Protein AF-A0A9Q3K0A5-F1 (afdb_monomer)

Sequence (111 aa):
MSGTGNQNRRKLDLDFEDEEEFQVKLLIHDLKPPFLGGCLIFTKQLEPVNPINNPPSDMAIFSKKGNLLVCKQRLKKEREKAASKVAALGGTTLGNPTGVKEPKVNGNLLT

Foldseek 3Di:
DDDDDDDDDPDDDPPPPPPPPPDDDDDDPPCPDVVNVPDPPVDPDPDDDDPDPDCVDPVNVCVVVDDPVVVVVVVVVVVVVVVVVVVQLAPPPVSVVVPDHHDPPPDDDDD

Mean predicted aligned error: 20.28 Å

Radius of gyration: 52.77 Å; Cα contacts (8 Å, |Δi|>4): 21; chains: 1; bounding box: 107×37×151 Å

pLDDT: mean 72.6, std 14.91, range [40.66, 96.44]

Organism: NCBI:txid1389203

Structure (mmCIF, N/CA/C/O backbone):
data_AF-A0A9Q3K0A5-F1
#
_entry.id   AF-A0A9Q3K0A5-F1
#
loop_
_atom_site.group_PDB
_atom_site.id
_atom_site.type_symbol
_atom_site.label_atom_id
_atom_site.label_alt_id
_atom_site.label_comp_id
_atom_site.label_asym_id
_atom_site.label_entity_id
_atom_site.label_seq_id
_atom_site.pdbx_PDB_ins_code
_atom_site.Cartn_x
_atom_site.Cartn_y
_atom_site.Cartn_z
_atom_site.occupancy
_atom_site.B_iso_or_equiv
_atom_site.auth_seq_id
_atom_site.auth_comp_id
_atom_site.auth_asym_id
_atom_site.auth_atom_id
_atom_site.pdbx_PDB_model_num
ATOM 1 N N . MET A 1 1 ? 59.154 -22.850 -118.274 1.00 42.06 1 MET A N 1
ATOM 2 C CA . MET A 1 1 ? 59.674 -22.416 -116.962 1.00 42.06 1 MET A CA 1
ATOM 3 C C . MET A 1 1 ? 58.510 -22.420 -115.989 1.00 42.06 1 MET A C 1
ATOM 5 O O . MET A 1 1 ? 57.569 -21.665 -116.180 1.00 42.06 1 MET A O 1
ATOM 9 N N . SER A 1 2 ? 58.534 -23.376 -115.060 1.00 44.03 2 SER A N 1
ATOM 10 C CA . SER A 1 2 ? 57.572 -23.539 -113.966 1.00 44.03 2 SER A CA 1
ATOM 11 C C . SER A 1 2 ? 57.920 -22.566 -112.840 1.00 44.03 2 SER A C 1
ATOM 13 O O . SER A 1 2 ? 59.100 -22.312 -112.606 1.00 44.03 2 SER A O 1
ATOM 15 N N . GLY A 1 3 ? 56.913 -22.032 -112.156 1.00 40.66 3 GLY A N 1
ATOM 16 C CA . GLY A 1 3 ? 57.101 -21.097 -111.051 1.00 40.66 3 GLY A CA 1
ATOM 17 C C . GLY A 1 3 ? 55.805 -20.838 -110.296 1.00 40.66 3 GLY A C 1
ATOM 18 O O . GLY A 1 3 ? 55.289 -19.728 -110.307 1.00 40.66 3 GLY A O 1
ATOM 19 N N . THR A 1 4 ? 55.258 -21.884 -109.679 1.00 45.28 4 THR A N 1
ATOM 20 C CA . THR A 1 4 ? 54.162 -21.820 -108.706 1.00 45.28 4 THR A CA 1
ATOM 21 C C . THR A 1 4 ? 54.607 -21.040 -107.463 1.00 45.28 4 THR A C 1
ATOM 23 O O . THR A 1 4 ? 55.605 -21.401 -106.847 1.00 45.28 4 THR A O 1
ATOM 26 N N . GLY A 1 5 ? 53.853 -20.012 -107.060 1.00 45.03 5 GLY A N 1
ATOM 27 C CA . GLY A 1 5 ? 54.027 -19.297 -105.790 1.00 45.03 5 GLY A CA 1
ATOM 28 C C . GLY A 1 5 ? 52.726 -19.323 -104.990 1.00 45.03 5 GLY A C 1
ATOM 29 O O . GLY A 1 5 ? 51.724 -18.756 -105.416 1.00 45.03 5 GLY A O 1
ATOM 30 N N . ASN A 1 6 ? 52.728 -20.039 -103.868 1.00 46.97 6 ASN A N 1
ATOM 31 C CA . ASN A 1 6 ? 51.550 -20.403 -103.085 1.00 46.97 6 ASN A CA 1
ATOM 32 C C . ASN A 1 6 ? 51.417 -19.516 -101.825 1.00 46.97 6 ASN A C 1
ATOM 34 O O . ASN A 1 6 ? 52.386 -19.340 -101.099 1.00 46.97 6 ASN A O 1
ATOM 38 N N . GLN A 1 7 ? 50.177 -19.081 -101.573 1.00 51.56 7 GLN A N 1
ATOM 39 C CA . GLN A 1 7 ? 49.518 -18.696 -100.306 1.00 51.56 7 GLN A CA 1
ATOM 40 C C . GLN A 1 7 ? 49.993 -17.482 -99.494 1.00 51.56 7 GLN A C 1
ATOM 42 O O . GLN A 1 7 ? 51.120 -17.404 -99.033 1.00 51.56 7 GLN A O 1
ATOM 47 N N . ASN A 1 8 ? 49.018 -16.621 -99.170 1.00 47.56 8 ASN A N 1
ATOM 48 C CA . ASN A 1 8 ? 48.587 -16.394 -97.784 1.00 47.56 8 ASN A CA 1
ATOM 49 C C . ASN A 1 8 ? 47.162 -15.809 -97.782 1.00 47.56 8 ASN A C 1
ATOM 51 O O . ASN A 1 8 ? 46.960 -14.602 -97.914 1.00 47.56 8 ASN A O 1
ATOM 55 N N . ARG A 1 9 ? 46.150 -16.681 -97.658 1.00 57.69 9 ARG A N 1
ATOM 56 C CA . ARG A 1 9 ? 44.777 -16.256 -97.347 1.00 57.69 9 ARG A CA 1
ATOM 57 C C . ARG A 1 9 ? 44.766 -15.794 -95.893 1.00 57.69 9 ARG A C 1
ATOM 59 O O . ARG A 1 9 ? 44.957 -16.613 -94.998 1.00 57.69 9 ARG A O 1
ATOM 66 N N . ARG A 1 10 ? 44.571 -14.493 -95.676 1.00 56.41 10 ARG A N 1
ATOM 67 C CA . ARG A 1 10 ? 44.328 -13.915 -94.350 1.00 56.41 10 ARG A CA 1
ATOM 68 C C . ARG A 1 10 ? 43.078 -14.590 -93.783 1.00 56.41 10 ARG A C 1
ATOM 70 O O . ARG A 1 10 ? 41.997 -14.433 -94.344 1.00 56.41 10 ARG A O 1
ATOM 77 N N . LYS A 1 11 ? 43.252 -15.411 -92.749 1.00 55.50 11 LYS A N 1
ATOM 78 C CA . LYS A 1 11 ? 42.140 -15.916 -91.945 1.00 55.50 11 LYS A CA 1
ATOM 79 C C . LYS A 1 11 ? 41.576 -14.715 -91.188 1.00 55.50 11 LYS A C 1
ATOM 81 O O . LYS A 1 11 ? 42.343 -13.957 -90.604 1.00 55.50 11 LYS A O 1
ATOM 86 N N . LEU A 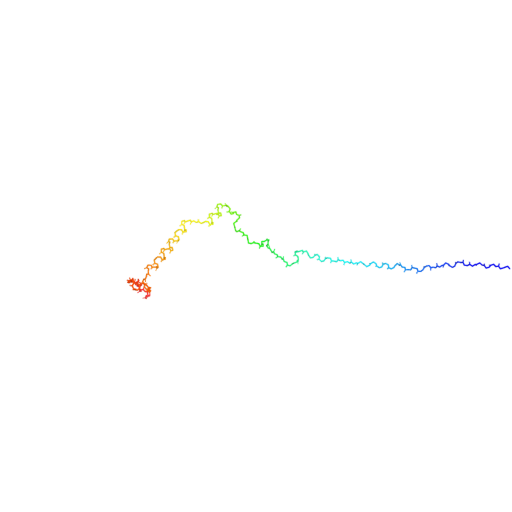1 12 ? 40.275 -14.496 -91.311 1.00 61.31 12 LEU A N 1
ATOM 87 C CA . LEU A 1 12 ? 39.538 -13.587 -90.444 1.00 61.31 12 LEU A CA 1
ATOM 88 C C . LEU A 1 12 ? 39.196 -14.405 -89.199 1.00 61.31 12 LEU A C 1
ATOM 90 O O . LEU A 1 12 ? 38.507 -15.416 -89.336 1.00 61.31 12 LEU A O 1
ATOM 94 N N . ASP A 1 13 ? 39.727 -14.016 -88.043 1.00 54.16 13 ASP A N 1
ATOM 95 C CA . ASP A 1 13 ? 39.271 -14.550 -86.759 1.00 54.16 13 ASP A CA 1
ATOM 96 C C . ASP A 1 13 ? 37.847 -14.037 -86.506 1.00 54.16 13 ASP A C 1
ATOM 98 O O . ASP A 1 13 ? 37.558 -12.853 -86.692 1.00 54.16 13 ASP A O 1
ATOM 102 N N . LEU A 1 14 ? 36.948 -14.959 -86.160 1.00 60.66 14 LEU A N 1
ATOM 103 C CA . LEU A 1 14 ? 35.534 -14.723 -85.852 1.00 60.66 14 LEU A CA 1
ATOM 104 C C . LEU A 1 14 ? 35.268 -15.097 -84.387 1.00 60.66 14 LEU A C 1
ATOM 106 O O . LEU A 1 14 ? 34.284 -15.769 -84.082 1.00 60.66 14 LEU A O 1
ATOM 110 N N . ASP A 1 15 ? 36.161 -14.687 -83.493 1.00 56.75 15 ASP A N 1
ATOM 111 C CA . ASP A 1 15 ? 36.015 -14.926 -82.061 1.00 56.75 15 ASP A CA 1
ATOM 112 C C . ASP A 1 15 ? 35.192 -13.775 -81.469 1.00 56.75 15 ASP A C 1
ATOM 114 O O . ASP A 1 15 ? 35.721 -12.746 -81.054 1.00 56.75 15 ASP A O 1
ATOM 118 N N . PHE A 1 16 ? 33.867 -13.922 -81.503 1.00 62.72 16 PHE A N 1
ATOM 119 C CA . PHE A 1 16 ? 32.940 -13.067 -80.761 1.00 62.72 16 PHE A CA 1
ATOM 120 C C . PHE A 1 16 ? 32.693 -13.692 -79.385 1.00 62.72 16 PHE A C 1
ATOM 122 O O . PHE A 1 16 ? 31.652 -14.301 -79.155 1.00 62.72 16 PHE A O 1
ATOM 129 N N . GLU A 1 17 ? 33.657 -13.568 -78.479 1.00 60.44 17 GLU A N 1
ATOM 130 C CA . GLU A 1 17 ? 33.443 -13.830 -77.051 1.00 60.44 17 GLU A CA 1
ATOM 131 C C . GLU A 1 17 ? 33.510 -12.511 -76.278 1.00 60.44 17 GLU A C 1
ATOM 133 O O . GLU A 1 17 ? 34.391 -12.307 -75.460 1.00 60.44 17 GLU A O 1
ATOM 138 N N . ASP A 1 18 ? 32.570 -11.606 -76.552 1.00 59.25 18 ASP A N 1
ATOM 139 C CA . ASP A 1 18 ? 32.329 -10.420 -75.720 1.00 59.25 18 ASP A CA 1
ATOM 140 C C . ASP A 1 18 ? 30.816 -10.276 -75.472 1.00 59.25 18 ASP A C 1
ATOM 142 O O . ASP A 1 18 ? 30.195 -9.252 -75.752 1.00 59.25 18 ASP A O 1
ATOM 146 N N . GLU A 1 19 ? 30.193 -11.336 -74.955 1.00 61.28 19 GLU A N 1
ATOM 147 C CA . GLU A 1 19 ? 28.896 -11.253 -74.271 1.00 61.28 19 GLU A CA 1
ATOM 148 C C . GLU A 1 19 ? 29.126 -11.370 -72.756 1.00 61.28 19 GLU A C 1
ATOM 150 O O . GLU A 1 19 ? 28.633 -12.276 -72.087 1.00 61.28 19 GLU A O 1
ATOM 155 N N . GLU A 1 20 ? 29.908 -10.450 -72.182 1.00 63.41 20 GLU A N 1
ATOM 156 C CA . GLU A 1 20 ? 29.911 -10.257 -70.727 1.00 63.41 20 GLU A CA 1
ATOM 157 C C . GLU A 1 20 ? 28.619 -9.534 -70.309 1.00 63.41 20 GLU A C 1
ATOM 159 O O . GLU A 1 20 ? 28.550 -8.313 -70.147 1.00 63.41 20 GLU A O 1
ATOM 164 N N . GLU A 1 21 ? 27.548 -10.309 -70.146 1.00 64.00 21 GLU A N 1
ATOM 165 C CA . GLU A 1 21 ? 26.298 -9.866 -69.535 1.00 64.00 21 GLU A CA 1
ATOM 166 C C . GLU A 1 21 ? 26.519 -9.585 -68.034 1.00 64.00 21 GLU A C 1
ATOM 168 O O . GLU A 1 21 ? 26.451 -10.466 -67.173 1.00 64.00 21 GLU A O 1
ATOM 173 N N . PHE A 1 22 ? 26.787 -8.325 -67.685 1.00 65.62 22 PHE A N 1
ATOM 174 C CA . PHE A 1 22 ? 26.877 -7.885 -66.290 1.00 65.62 22 PHE A CA 1
ATOM 175 C C . PHE A 1 22 ? 25.492 -7.886 -65.621 1.00 65.62 22 PHE A C 1
ATOM 177 O O . PHE A 1 22 ? 24.789 -6.873 -65.584 1.00 65.62 22 PHE A O 1
ATOM 184 N N . GLN A 1 23 ? 25.088 -9.017 -65.039 1.00 70.62 23 GLN A N 1
ATOM 185 C CA . GLN A 1 23 ? 23.860 -9.090 -64.247 1.00 70.62 23 GLN A CA 1
ATOM 186 C C . GLN A 1 23 ? 24.054 -8.438 -62.864 1.00 70.62 23 GLN A C 1
ATOM 188 O O . GLN A 1 23 ? 24.578 -9.042 -61.924 1.00 70.62 23 GLN A O 1
ATOM 193 N N . VAL A 1 24 ? 23.586 -7.196 -62.714 1.00 76.12 24 VAL A N 1
ATOM 194 C CA . VAL A 1 24 ? 23.618 -6.454 -61.443 1.00 76.12 24 VAL A CA 1
ATOM 195 C C . VAL A 1 24 ? 22.510 -6.955 -60.508 1.00 76.12 24 VAL A C 1
ATOM 197 O O . VAL A 1 24 ? 21.325 -6.722 -60.744 1.00 76.12 24 VAL A O 1
ATOM 200 N N . LYS A 1 25 ? 22.879 -7.630 -59.411 1.00 75.62 25 LYS A N 1
ATOM 201 C CA . LYS A 1 25 ? 21.933 -8.027 -58.351 1.00 75.62 25 LYS A CA 1
ATOM 202 C C . LYS A 1 25 ? 21.775 -6.888 -57.342 1.00 75.62 25 LYS A C 1
ATOM 204 O O . LYS A 1 25 ? 22.700 -6.590 -56.592 1.00 75.62 25 LYS A O 1
ATOM 209 N N . LEU A 1 26 ? 20.599 -6.265 -57.309 1.00 78.94 26 LEU A N 1
ATOM 210 C CA . LEU A 1 26 ? 20.252 -5.235 -56.327 1.00 78.94 26 LEU A CA 1
ATOM 211 C C . LEU A 1 26 ? 19.673 -5.891 -55.066 1.00 78.94 26 LEU A C 1
ATOM 213 O O . LEU A 1 26 ? 18.669 -6.598 -55.134 1.00 78.94 26 LEU A O 1
ATOM 217 N N . LEU A 1 27 ? 20.286 -5.637 -53.910 1.00 78.12 27 LEU A N 1
ATOM 218 C CA . LEU A 1 27 ? 19.728 -5.988 -52.603 1.00 78.12 27 LEU A CA 1
ATOM 219 C C . LEU A 1 27 ? 19.061 -4.741 -52.017 1.00 78.12 27 LEU A C 1
ATOM 221 O O . LEU A 1 27 ? 19.738 -3.797 -51.616 1.00 78.12 27 LEU A O 1
ATOM 225 N N . ILE A 1 28 ? 17.728 -4.728 -51.992 1.00 81.75 28 ILE A N 1
ATOM 226 C CA . ILE A 1 28 ? 16.951 -3.662 -51.353 1.00 81.75 28 ILE A CA 1
ATOM 227 C C . ILE A 1 28 ? 16.779 -4.041 -49.887 1.00 81.75 28 ILE A C 1
ATOM 229 O O . ILE A 1 28 ? 16.107 -5.019 -49.558 1.00 81.75 28 ILE A O 1
ATOM 233 N N . HIS A 1 29 ? 17.393 -3.273 -48.993 1.00 77.44 29 HIS A N 1
ATOM 234 C CA . HIS A 1 29 ? 17.056 -3.353 -47.582 1.00 77.44 29 HIS A CA 1
ATOM 235 C C . HIS A 1 29 ? 15.796 -2.528 -47.340 1.00 77.44 29 HIS A C 1
ATOM 237 O O . HIS A 1 29 ? 15.830 -1.299 -47.421 1.00 77.44 29 HIS A O 1
ATOM 243 N N . ASP A 1 30 ? 14.700 -3.200 -46.991 1.00 72.25 30 ASP A N 1
ATOM 244 C CA . ASP A 1 30 ? 13.532 -2.562 -46.389 1.00 72.25 30 ASP A CA 1
ATOM 245 C C . ASP A 1 30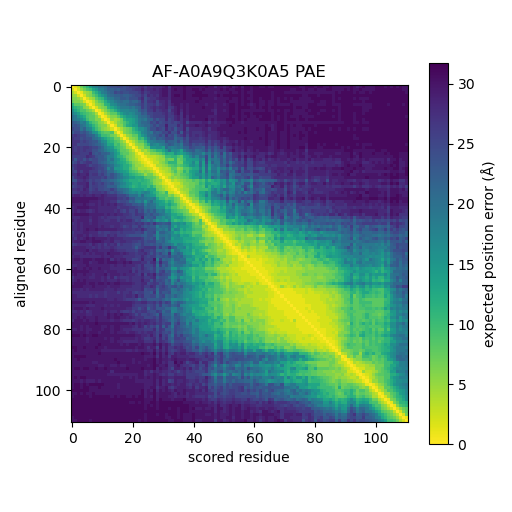 ? 13.920 -2.043 -44.996 1.00 72.25 30 ASP A C 1
ATOM 247 O O . ASP A 1 30 ? 13.643 -2.660 -43.964 1.00 72.25 30 ASP A O 1
ATOM 251 N N . LEU A 1 31 ? 14.594 -0.893 -44.957 1.00 72.00 31 LEU A N 1
ATOM 252 C CA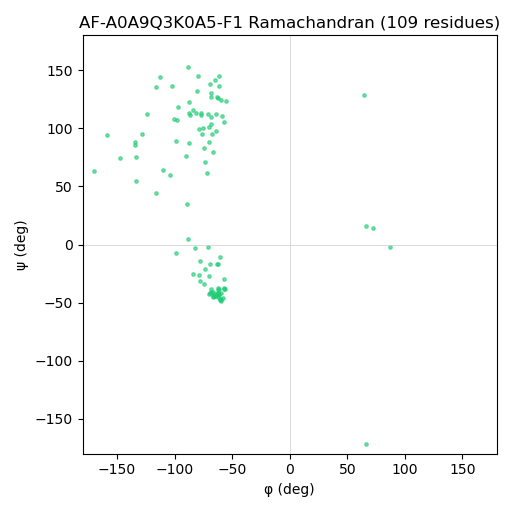 . LEU A 1 31 ? 14.883 -0.148 -43.736 1.00 72.00 31 LEU A CA 1
ATOM 253 C C . LEU A 1 31 ? 13.593 0.520 -43.265 1.00 72.00 31 LEU A C 1
ATOM 255 O O . LEU A 1 31 ? 13.429 1.735 -43.357 1.00 72.00 31 LEU A O 1
ATOM 259 N N . LYS A 1 32 ? 12.651 -0.280 -42.761 1.00 76.31 32 LYS A N 1
ATOM 260 C CA . LYS A 1 32 ? 11.541 0.252 -41.973 1.00 76.31 32 LYS A CA 1
ATOM 261 C C . LYS A 1 32 ? 12.157 0.757 -40.679 1.00 76.31 32 LYS A C 1
ATOM 263 O O . LYS A 1 32 ? 12.646 -0.055 -39.889 1.00 76.31 32 LYS A O 1
ATOM 268 N N . PRO A 1 33 ? 12.203 2.080 -40.471 1.00 75.12 33 PRO A N 1
ATOM 269 C CA . PRO A 1 33 ? 12.824 2.603 -39.279 1.00 75.12 33 PRO A CA 1
ATOM 270 C C . PRO A 1 33 ? 12.055 2.062 -38.068 1.00 75.12 33 PRO A C 1
ATOM 272 O O . PRO A 1 33 ? 10.837 1.881 -38.148 1.00 75.12 33 PRO A O 1
ATOM 275 N N . PRO A 1 34 ? 12.735 1.784 -36.948 1.00 73.12 34 PRO A N 1
ATOM 276 C CA . PRO A 1 34 ? 12.157 1.067 -35.810 1.00 73.12 34 PRO A CA 1
ATOM 277 C C . PRO A 1 34 ? 10.945 1.776 -35.175 1.00 73.12 34 PRO A C 1
ATOM 279 O O . PRO A 1 34 ? 10.227 1.163 -34.394 1.00 73.12 34 PRO A O 1
ATOM 282 N N . PHE A 1 35 ? 10.660 3.032 -35.549 1.00 63.59 35 PHE A N 1
ATOM 283 C CA . PHE A 1 35 ? 9.429 3.745 -35.187 1.00 63.59 35 PHE A CA 1
ATOM 284 C C . PHE A 1 35 ? 8.189 3.347 -36.016 1.00 63.59 35 PHE A C 1
ATOM 286 O O . PHE A 1 35 ? 7.072 3.674 -35.628 1.00 63.59 35 PHE A O 1
ATOM 293 N N . LEU A 1 36 ? 8.363 2.648 -37.142 1.00 71.00 36 LEU A N 1
ATOM 294 C CA . LEU A 1 36 ? 7.301 2.161 -38.034 1.00 71.00 36 LEU A CA 1
ATOM 295 C C . LEU A 1 36 ? 6.970 0.671 -37.785 1.00 71.00 36 LEU A C 1
ATOM 297 O O . LEU A 1 36 ? 6.009 0.141 -38.335 1.00 71.00 36 LEU A O 1
ATOM 301 N N . GLY A 1 37 ? 7.760 -0.003 -36.938 1.00 66.75 37 GLY A N 1
ATOM 302 C CA . GLY A 1 37 ? 7.693 -1.435 -36.618 1.00 66.75 37 GLY A CA 1
ATOM 303 C C . GLY A 1 37 ? 6.770 -1.816 -35.455 1.00 66.75 37 GLY A C 1
ATOM 304 O O . GLY A 1 37 ? 7.091 -2.728 -34.702 1.00 66.75 37 GLY A O 1
ATOM 305 N N . GLY A 1 38 ? 5.641 -1.125 -35.283 1.00 69.62 38 GLY A N 1
ATOM 306 C CA . GLY A 1 38 ? 4.460 -1.700 -34.620 1.00 69.62 38 GLY A CA 1
ATOM 307 C C . GLY A 1 38 ? 4.521 -2.054 -33.126 1.00 69.62 38 GLY A C 1
ATOM 308 O O . GLY A 1 38 ? 3.618 -2.739 -32.660 1.00 69.62 38 GLY A O 1
ATOM 309 N N . CYS A 1 39 ? 5.488 -1.574 -32.343 1.00 67.31 39 CYS A N 1
ATOM 310 C CA . CYS A 1 39 ? 5.400 -1.636 -30.878 1.00 67.31 39 CYS A CA 1
ATOM 311 C C . CYS A 1 39 ? 5.778 -0.283 -30.266 1.00 67.31 39 CYS A C 1
ATOM 313 O O . CYS A 1 39 ? 6.880 -0.080 -29.758 1.00 67.31 39 CYS A O 1
ATOM 315 N N . LEU A 1 40 ? 4.854 0.679 -30.364 1.00 64.50 40 LEU A N 1
ATOM 316 C CA . LEU A 1 40 ? 4.963 1.943 -29.641 1.00 64.50 40 LEU A CA 1
ATOM 317 C C . LEU A 1 40 ? 4.601 1.700 -28.172 1.00 64.50 40 LEU A C 1
ATOM 319 O O . LEU A 1 40 ? 3.435 1.733 -27.781 1.00 64.50 40 LEU A O 1
ATOM 323 N N . ILE A 1 41 ? 5.614 1.476 -27.341 1.00 63.94 41 ILE A N 1
ATOM 324 C CA . ILE A 1 41 ? 5.464 1.614 -25.895 1.00 63.94 41 ILE A CA 1
ATOM 325 C C . ILE A 1 41 ? 5.538 3.120 -25.615 1.00 63.94 41 ILE A C 1
ATOM 327 O O . ILE A 1 41 ? 6.614 3.716 -25.612 1.00 63.94 41 ILE A O 1
ATOM 331 N N . PHE A 1 42 ? 4.376 3.759 -25.450 1.00 67.69 42 PHE A N 1
ATOM 332 C CA . PHE A 1 42 ? 4.262 5.212 -25.239 1.00 67.69 42 PHE A CA 1
ATOM 333 C C . PHE A 1 42 ? 4.951 5.700 -23.955 1.00 67.69 42 PHE A C 1
ATOM 335 O O . PHE A 1 4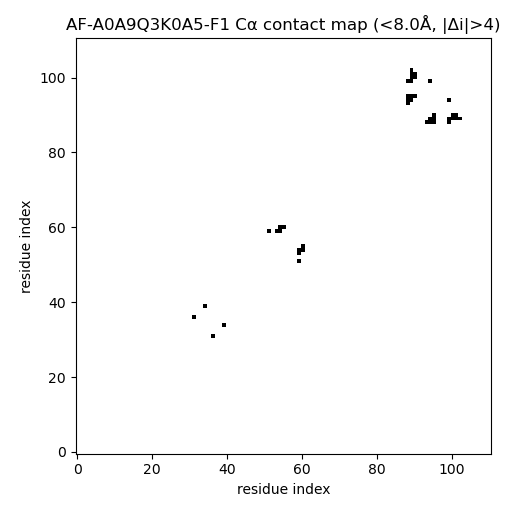2 ? 5.212 6.893 -23.804 1.00 67.69 42 PHE A O 1
ATOM 342 N N . THR A 1 43 ? 5.260 4.791 -23.030 1.00 77.12 43 THR A N 1
ATOM 343 C CA . THR A 1 43 ? 5.913 5.097 -21.761 1.00 77.12 43 THR A CA 1
ATOM 344 C C . THR A 1 43 ? 7.286 4.434 -21.697 1.00 77.12 43 THR A C 1
ATOM 346 O O . THR A 1 43 ? 7.462 3.257 -21.979 1.00 77.12 43 THR A O 1
ATOM 349 N N . LYS A 1 44 ? 8.297 5.173 -21.237 1.00 72.75 44 LYS A N 1
ATOM 350 C CA . LYS A 1 44 ? 9.606 4.589 -20.881 1.00 72.75 44 LYS A CA 1
ATOM 351 C C . LYS A 1 44 ? 9.544 3.739 -19.599 1.00 72.75 44 LYS A C 1
ATOM 353 O O . LYS A 1 44 ? 10.557 3.209 -19.158 1.00 72.75 44 LYS A O 1
ATOM 358 N N . GLN A 1 45 ? 8.378 3.675 -18.958 1.00 70.50 45 GLN A N 1
ATOM 359 C CA . GLN A 1 45 ? 8.161 3.070 -17.649 1.00 70.50 45 GLN A CA 1
ATOM 360 C C . GLN A 1 45 ? 7.608 1.659 -17.826 1.00 70.50 45 GLN A C 1
ATOM 362 O O . GLN A 1 45 ? 6.398 1.461 -17.901 1.00 70.50 45 GLN A O 1
ATOM 367 N N . LEU A 1 46 ? 8.526 0.697 -17.920 1.00 68.44 46 LEU A N 1
ATOM 368 C CA . LEU A 1 46 ? 8.232 -0.740 -17.893 1.00 68.44 46 LEU A CA 1
ATOM 369 C C . LEU A 1 46 ? 7.993 -1.248 -16.463 1.00 68.44 46 LEU A C 1
ATOM 371 O O . LEU A 1 46 ? 7.281 -2.226 -16.265 1.00 68.44 46 LEU A O 1
ATOM 375 N N . GLU A 1 47 ? 8.567 -0.566 -15.470 1.00 72.06 47 GLU A N 1
ATOM 376 C CA . GLU A 1 47 ? 8.470 -0.925 -14.057 1.00 72.06 47 GLU A CA 1
ATOM 377 C C . GLU A 1 47 ? 7.664 0.120 -13.270 1.00 72.06 47 GLU A C 1
ATOM 379 O O . GLU A 1 47 ? 7.749 1.322 -13.559 1.00 72.06 47 GLU A O 1
ATOM 384 N N . PRO A 1 48 ? 6.881 -0.310 -12.263 1.00 79.31 48 PRO A N 1
ATOM 385 C CA . PRO A 1 48 ? 6.156 0.604 -11.393 1.00 79.31 48 PRO A CA 1
ATOM 386 C C . PRO A 1 48 ? 7.137 1.497 -10.625 1.00 79.31 48 PRO A C 1
ATOM 388 O O . PRO A 1 48 ? 8.038 1.021 -9.937 1.00 79.31 48 PRO A O 1
ATOM 391 N N . VAL A 1 49 ? 6.950 2.813 -10.723 1.00 79.25 49 VAL A N 1
ATOM 392 C CA . VAL A 1 49 ? 7.810 3.788 -10.045 1.00 79.25 49 VAL A CA 1
ATOM 393 C C . VAL A 1 49 ? 7.386 3.926 -8.590 1.00 79.25 49 VAL A C 1
ATOM 395 O O . VAL A 1 49 ? 6.211 4.130 -8.280 1.00 79.25 49 VAL A O 1
ATOM 398 N N . ASN A 1 50 ? 8.366 3.873 -7.692 1.00 81.00 50 ASN A N 1
ATOM 399 C CA . ASN A 1 50 ? 8.147 4.168 -6.285 1.00 81.00 50 ASN A CA 1
ATOM 400 C C . ASN A 1 50 ? 7.625 5.608 -6.125 1.00 81.00 50 ASN A C 1
ATOM 402 O O . ASN A 1 50 ? 8.320 6.546 -6.517 1.00 81.00 50 ASN A O 1
ATOM 406 N N . PRO A 1 51 ? 6.462 5.824 -5.480 1.00 80.88 51 PRO A N 1
ATOM 407 C CA . PRO A 1 51 ? 5.901 7.167 -5.298 1.00 80.88 51 PRO A CA 1
ATOM 408 C C . PRO A 1 51 ? 6.774 8.101 -4.446 1.00 80.88 51 PRO A C 1
ATOM 410 O O . PRO A 1 51 ? 6.566 9.311 -4.422 1.00 80.88 51 PRO A O 1
ATOM 413 N N . ILE A 1 52 ? 7.732 7.541 -3.700 1.00 80.75 52 ILE A N 1
ATOM 414 C CA . ILE A 1 52 ? 8.617 8.280 -2.804 1.00 80.75 52 ILE A CA 1
ATOM 415 C C . ILE A 1 52 ? 9.957 8.485 -3.501 1.00 80.75 52 ILE A C 1
ATOM 417 O O . ILE A 1 52 ? 10.753 7.555 -3.600 1.00 80.75 52 ILE A O 1
ATOM 421 N N . ASN A 1 53 ? 10.210 9.728 -3.907 1.00 80.56 53 ASN A N 1
ATOM 422 C CA . ASN A 1 53 ? 11.452 10.131 -4.564 1.00 80.56 53 ASN A CA 1
ATOM 423 C C . ASN A 1 53 ? 12.683 9.939 -3.653 1.00 80.56 53 ASN A C 1
ATOM 425 O O . ASN A 1 53 ? 13.706 9.428 -4.084 1.00 80.56 53 ASN A O 1
ATOM 429 N N . ASN A 1 54 ? 12.563 10.280 -2.362 1.00 84.56 54 ASN A N 1
ATOM 430 C CA . ASN A 1 54 ? 13.664 10.204 -1.396 1.00 84.56 54 ASN A CA 1
ATOM 431 C C . ASN A 1 54 ? 13.257 9.423 -0.135 1.00 84.56 54 ASN A C 1
ATOM 433 O O . ASN A 1 54 ? 12.695 10.011 0.797 1.00 84.56 54 ASN A O 1
ATOM 437 N N . PRO A 1 55 ? 13.554 8.113 -0.061 1.00 84.06 55 PRO A N 1
ATOM 438 C CA . PRO A 1 55 ? 13.229 7.281 1.095 1.00 84.06 55 PRO A CA 1
ATOM 439 C C . PRO A 1 55 ? 13.797 7.733 2.454 1.00 84.06 55 PRO A C 1
ATOM 441 O O . PRO A 1 55 ? 13.063 7.580 3.432 1.00 84.06 55 PRO A O 1
ATOM 444 N N . PRO A 1 56 ? 15.033 8.275 2.568 1.00 87.94 56 PRO A N 1
ATOM 445 C CA . PRO A 1 56 ? 15.584 8.686 3.862 1.00 87.94 56 PRO A CA 1
ATOM 446 C C . PRO A 1 56 ? 15.111 10.073 4.314 1.00 87.94 56 PRO A C 1
ATOM 448 O O . PRO A 1 56 ? 15.489 10.513 5.392 1.00 87.94 56 PRO A O 1
ATOM 451 N N . SER A 1 57 ? 14.318 10.784 3.505 1.00 91.38 57 SER A N 1
ATOM 452 C CA . SER A 1 57 ? 13.818 12.102 3.897 1.00 91.38 57 SER A CA 1
ATOM 453 C C . SER A 1 57 ? 12.879 12.007 5.104 1.00 91.38 57 SER A C 1
ATOM 455 O O . SER A 1 57 ? 12.041 11.103 5.183 1.00 91.38 57 SER A O 1
ATOM 457 N N . ASP A 1 58 ? 12.966 12.980 6.013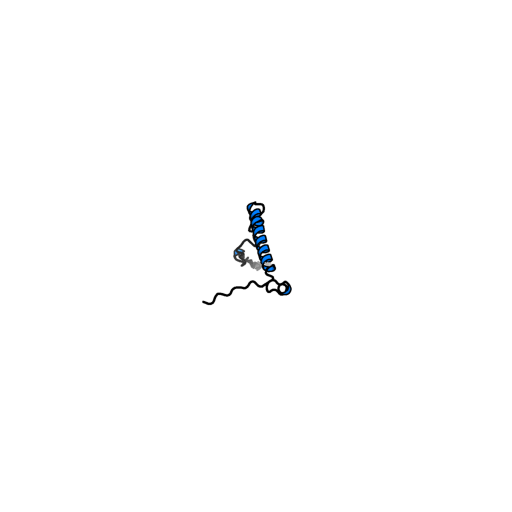 1.00 90.31 58 ASP A N 1
ATOM 458 C CA . ASP A 1 58 ? 12.118 13.036 7.212 1.00 90.31 58 ASP A CA 1
ATOM 459 C C . ASP A 1 58 ? 10.628 13.020 6.861 1.00 90.31 58 ASP A C 1
ATOM 461 O O . ASP A 1 58 ? 9.834 12.332 7.503 1.00 90.31 58 ASP A O 1
ATOM 465 N N . MET A 1 59 ? 10.256 13.705 5.775 1.00 88.75 59 MET A N 1
ATOM 466 C CA . MET A 1 59 ? 8.885 13.726 5.270 1.00 88.75 59 MET A CA 1
ATOM 467 C C . MET A 1 59 ? 8.399 12.326 4.860 1.00 88.75 59 MET A C 1
ATOM 469 O O . MET A 1 59 ? 7.276 11.933 5.193 1.00 88.75 59 MET A O 1
ATOM 473 N N . ALA A 1 60 ? 9.240 11.539 4.178 1.00 89.06 60 ALA A N 1
ATOM 474 C CA . ALA A 1 60 ? 8.904 10.172 3.788 1.00 89.06 60 ALA A CA 1
ATOM 475 C C . ALA A 1 60 ? 8.801 9.238 5.002 1.00 89.06 60 ALA A C 1
ATOM 477 O O . ALA A 1 60 ? 7.884 8.416 5.083 1.00 89.06 60 ALA A O 1
ATOM 478 N N . ILE A 1 61 ? 9.713 9.375 5.966 1.00 90.25 61 ILE A N 1
ATOM 479 C CA . ILE A 1 61 ? 9.728 8.560 7.184 1.00 90.25 61 ILE A CA 1
ATOM 480 C C . ILE A 1 61 ? 8.502 8.864 8.053 1.00 90.25 61 ILE A C 1
ATOM 482 O O . ILE A 1 61 ? 7.841 7.937 8.530 1.00 90.25 61 ILE A O 1
ATOM 486 N N . PHE A 1 62 ? 8.167 10.142 8.237 1.00 88.75 62 PHE A N 1
ATOM 487 C CA . PHE A 1 62 ? 7.017 10.565 9.032 1.00 88.75 62 PHE A CA 1
ATOM 488 C C . PHE A 1 62 ? 5.695 10.101 8.413 1.00 88.75 62 PHE A C 1
ATOM 490 O O . PHE A 1 62 ? 4.855 9.533 9.110 1.00 88.75 62 PHE A O 1
ATOM 497 N N . SER A 1 63 ? 5.549 10.242 7.093 1.00 87.69 63 SER A N 1
ATOM 498 C CA . SER A 1 63 ? 4.351 9.795 6.371 1.00 87.69 63 SER A CA 1
ATOM 499 C C . SER A 1 63 ? 4.137 8.280 6.476 1.00 87.69 63 SER A C 1
ATOM 501 O O . SER A 1 63 ? 3.004 7.833 6.637 1.00 87.69 63 SER A O 1
ATOM 503 N N . LYS A 1 64 ? 5.217 7.483 6.449 1.00 87.12 64 LYS A N 1
ATOM 504 C CA . LYS A 1 64 ? 5.149 6.021 6.636 1.00 87.12 64 LYS A CA 1
ATOM 505 C C . LYS A 1 64 ? 4.803 5.614 8.069 1.00 87.12 64 LYS A C 1
ATOM 507 O O . LYS A 1 64 ? 4.039 4.675 8.264 1.00 87.12 64 LYS A O 1
ATOM 512 N N . LYS A 1 65 ? 5.393 6.276 9.070 1.00 90.69 65 LYS 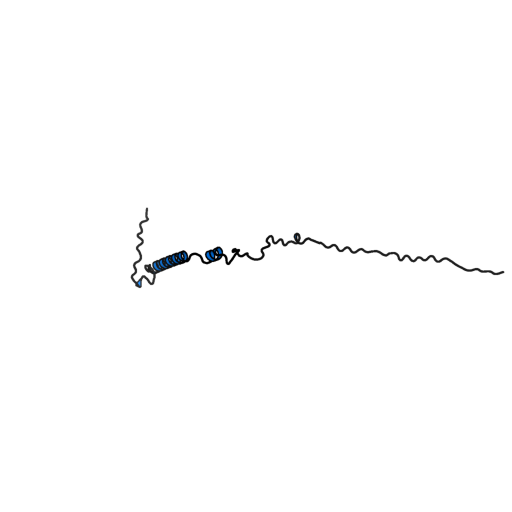A N 1
ATOM 513 C CA . LYS A 1 65 ? 5.181 5.948 10.493 1.00 90.69 65 LYS A CA 1
ATOM 514 C C . LYS A 1 65 ? 3.806 6.400 10.999 1.00 90.69 65 LYS A C 1
ATOM 516 O O . LYS A 1 65 ? 3.224 5.729 11.850 1.00 90.69 65 LYS A O 1
ATOM 521 N N . GLY A 1 66 ? 3.294 7.520 10.488 1.00 90.94 66 GLY A N 1
ATOM 522 C CA . GLY A 1 66 ? 2.056 8.137 10.959 1.00 90.94 66 GLY A CA 1
ATOM 523 C C . GLY A 1 66 ? 2.153 8.678 12.394 1.00 90.94 66 GLY A C 1
ATOM 524 O O . GLY A 1 66 ? 3.222 8.729 13.002 1.00 90.94 66 G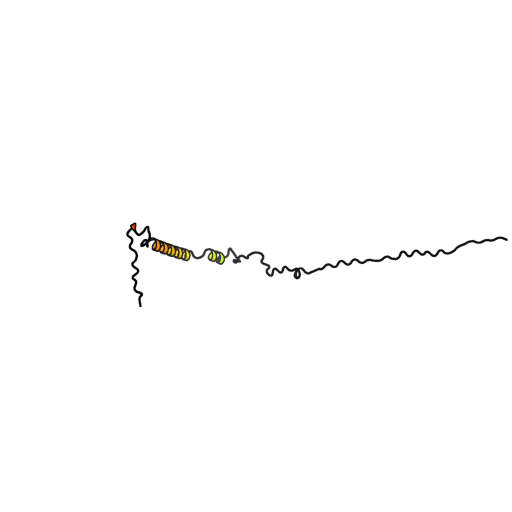LY A O 1
ATOM 525 N N . ASN A 1 67 ? 1.014 9.097 12.956 1.00 93.50 67 ASN A N 1
ATOM 526 C CA . ASN A 1 67 ? 0.945 9.649 14.312 1.00 93.50 67 ASN A CA 1
ATOM 527 C C . ASN A 1 67 ? 0.524 8.584 15.343 1.00 93.50 67 ASN A C 1
ATOM 529 O O . ASN A 1 67 ? -0.605 8.085 15.322 1.00 93.50 67 ASN A O 1
ATOM 533 N N . LEU A 1 68 ? 1.406 8.306 16.310 1.00 92.81 68 LEU A N 1
ATOM 534 C CA . LEU A 1 68 ? 1.179 7.342 17.393 1.00 92.81 68 LEU A CA 1
ATOM 535 C C . LEU A 1 68 ? -0.069 7.644 18.233 1.00 92.81 68 LEU A C 1
ATOM 537 O O . LEU A 1 68 ? -0.764 6.714 18.646 1.00 92.81 68 LEU A O 1
ATOM 541 N N . LEU A 1 69 ? -0.366 8.918 18.503 1.00 94.81 69 LEU A N 1
ATOM 542 C CA . LEU A 1 69 ? -1.525 9.298 19.317 1.00 94.81 69 LEU A CA 1
ATOM 543 C C . LEU A 1 69 ? -2.836 8.929 18.621 1.00 94.81 69 LEU A C 1
ATOM 545 O O . LEU A 1 69 ? -3.731 8.370 19.253 1.00 94.81 69 LEU A O 1
ATOM 549 N N . VAL A 1 70 ? -2.918 9.173 17.313 1.00 93.69 70 VAL A N 1
ATOM 550 C CA . VAL A 1 70 ? -4.106 8.863 16.506 1.00 93.69 70 VAL A CA 1
ATOM 551 C C . VAL A 1 70 ? -4.341 7.353 16.455 1.00 93.69 70 VAL A C 1
ATOM 553 O O . VAL A 1 70 ? -5.467 6.899 16.668 1.00 93.69 70 VAL A O 1
ATOM 556 N N . CYS A 1 71 ? -3.284 6.559 16.252 1.00 92.12 71 CYS A N 1
ATOM 557 C CA . CYS A 1 71 ? -3.378 5.098 16.286 1.00 92.12 71 CYS A CA 1
ATOM 558 C C . CYS A 1 71 ? -3.869 4.590 17.652 1.00 92.12 71 CYS A C 1
ATOM 560 O O . CYS A 1 71 ? -4.801 3.787 17.711 1.00 92.12 71 CYS A O 1
ATOM 562 N N . LYS A 1 72 ? -3.305 5.103 18.756 1.00 95.75 72 LYS A N 1
ATOM 563 C CA . LYS A 1 72 ? -3.716 4.730 20.122 1.00 95.75 72 LYS A CA 1
ATOM 564 C C . LYS A 1 72 ? -5.180 5.074 20.400 1.00 95.75 72 LYS A C 1
ATOM 566 O O . LYS A 1 72 ? -5.899 4.257 20.971 1.00 95.75 72 LYS A O 1
ATOM 571 N N . GLN A 1 73 ? -5.631 6.256 19.986 1.00 96.44 73 GLN A N 1
ATOM 572 C CA . GLN A 1 73 ? -7.016 6.690 20.178 1.00 96.44 73 GLN A CA 1
ATOM 573 C C . GLN A 1 73 ? -8.007 5.840 19.377 1.00 96.44 73 GLN A C 1
ATOM 575 O O . GLN A 1 73 ? -9.027 5.425 19.928 1.00 96.44 73 GLN A O 1
ATOM 580 N N . ARG A 1 74 ? -7.707 5.530 18.107 1.00 96.38 74 ARG A N 1
ATOM 581 C CA . ARG A 1 74 ? -8.539 4.630 17.286 1.00 96.38 74 ARG A CA 1
ATOM 582 C C . ARG A 1 74 ? -8.655 3.246 17.912 1.00 96.38 74 ARG A C 1
ATOM 584 O O . ARG A 1 74 ? -9.766 2.766 18.103 1.00 96.38 74 ARG A O 1
ATOM 591 N N . LEU A 1 75 ? -7.527 2.666 18.312 1.00 95.06 75 LEU A N 1
ATOM 592 C CA . LEU A 1 75 ? -7.486 1.350 18.939 1.00 95.06 75 LEU A CA 1
ATOM 593 C C . LEU A 1 75 ? -8.252 1.325 20.268 1.00 95.06 75 LEU A C 1
ATOM 595 O O . LEU A 1 75 ? -9.004 0.387 20.523 1.00 95.06 75 LEU A O 1
ATOM 599 N N . LYS A 1 76 ? -8.120 2.365 21.101 1.00 95.75 76 LYS A N 1
ATOM 600 C CA . LYS A 1 76 ? -8.907 2.498 22.336 1.00 95.75 76 LYS A CA 1
ATOM 601 C C . LYS A 1 76 ? -10.406 2.554 22.032 1.00 95.75 76 LYS A C 1
ATOM 603 O O . LYS A 1 76 ? -11.161 1.784 22.614 1.00 95.75 76 LYS A O 1
ATOM 608 N N . LYS A 1 77 ? -10.821 3.379 21.067 1.00 95.12 77 LYS A N 1
ATOM 609 C CA . LYS A 1 77 ? -12.225 3.498 20.644 1.00 95.12 77 LYS A CA 1
ATOM 610 C C . LYS A 1 77 ? -12.781 2.184 20.086 1.00 95.12 77 LYS A C 1
ATOM 612 O O . LYS A 1 77 ? -13.940 1.859 20.324 1.00 95.12 77 LYS A O 1
ATOM 617 N N . GLU A 1 78 ? -11.987 1.427 19.335 1.00 92.81 78 GLU A N 1
ATOM 618 C CA . GLU A 1 78 ? -12.385 0.111 18.819 1.00 92.81 78 GLU A CA 1
ATOM 619 C C . GLU A 1 78 ? -12.501 -0.932 19.929 1.00 92.81 78 GLU A C 1
ATOM 621 O O . GLU A 1 78 ? -13.487 -1.670 19.964 1.00 92.81 78 GLU A O 1
ATOM 626 N N . ARG A 1 79 ? -11.559 -0.943 20.879 1.00 92.38 79 ARG A N 1
ATOM 627 C CA . ARG A 1 79 ? -11.626 -1.808 22.063 1.00 92.38 79 ARG A CA 1
ATOM 628 C C . ARG A 1 79 ? -12.828 -1.490 22.938 1.00 92.38 79 ARG A C 1
ATOM 630 O O . ARG A 1 79 ? -13.521 -2.414 23.340 1.00 92.38 79 ARG A O 1
ATOM 637 N N . GLU A 1 80 ? -13.102 -0.215 23.196 1.00 92.31 80 GLU A N 1
ATOM 638 C CA . GLU A 1 80 ? -14.281 0.214 23.952 1.00 92.31 80 GLU A CA 1
ATOM 639 C C . GLU A 1 80 ? -15.565 -0.220 23.245 1.00 92.31 80 GLU A C 1
ATOM 641 O O . GLU A 1 80 ? -16.411 -0.849 23.867 1.00 92.31 80 GLU A O 1
ATOM 646 N N . LYS A 1 81 ? -15.681 -0.005 21.927 1.00 88.56 81 LYS A N 1
ATOM 647 C CA . LYS A 1 81 ? -16.835 -0.484 21.146 1.00 88.56 81 LYS A CA 1
ATOM 648 C C . LYS A 1 81 ? -16.996 -2.004 21.202 1.00 88.56 81 LYS A C 1
ATOM 650 O O . LYS A 1 81 ? -18.123 -2.483 21.290 1.00 88.56 81 LYS A O 1
ATOM 655 N N . ALA A 1 82 ? -15.904 -2.761 21.116 1.00 85.69 82 ALA A N 1
ATOM 656 C CA . ALA A 1 82 ? -15.943 -4.217 21.219 1.00 85.69 82 ALA A CA 1
ATOM 657 C C . ALA A 1 82 ? -16.348 -4.663 22.631 1.00 85.69 82 ALA A C 1
ATOM 659 O O . ALA A 1 82 ? -17.225 -5.508 22.767 1.00 85.69 82 ALA A O 1
ATOM 660 N N . ALA A 1 83 ? -15.788 -4.041 23.670 1.00 86.19 83 ALA A N 1
ATOM 661 C CA . ALA A 1 83 ? -16.139 -4.310 25.059 1.00 86.19 83 ALA A CA 1
ATOM 662 C C . ALA A 1 83 ? -17.603 -3.963 25.353 1.00 86.19 83 ALA A C 1
ATOM 664 O O . ALA A 1 83 ? -18.289 -4.766 25.969 1.00 86.19 83 ALA A O 1
ATOM 665 N N . SER A 1 84 ? -18.119 -2.832 24.862 1.00 82.44 84 SER A N 1
ATOM 666 C CA . SER A 1 84 ? -19.536 -2.475 25.000 1.00 82.44 84 SER A CA 1
ATOM 667 C C . SER A 1 84 ? -20.455 -3.481 24.306 1.00 82.44 84 SER A C 1
ATOM 669 O O . SER A 1 84 ? -21.491 -3.831 24.860 1.00 82.44 84 SER A O 1
ATOM 671 N N . LYS A 1 85 ? -20.075 -3.986 23.124 1.00 79.06 85 LYS A N 1
ATOM 672 C CA . LYS A 1 85 ? -20.824 -5.046 22.426 1.00 79.06 85 LYS A CA 1
ATOM 673 C C . LYS A 1 85 ? -20.783 -6.378 23.174 1.00 79.06 85 LYS A C 1
ATOM 675 O O . LYS A 1 85 ? -21.801 -7.045 23.249 1.00 79.06 85 LYS A O 1
ATOM 680 N N . VAL A 1 86 ? -19.630 -6.751 23.730 1.00 74.12 86 VAL A N 1
ATOM 681 C CA . VAL A 1 86 ? -19.484 -7.969 24.543 1.00 74.12 86 VAL A CA 1
ATOM 682 C C . VAL A 1 86 ? -20.238 -7.841 25.864 1.00 74.12 86 VAL A C 1
ATOM 684 O O . VAL A 1 86 ? -20.845 -8.805 26.298 1.00 74.12 86 VAL A O 1
ATOM 687 N N . ALA A 1 87 ? -20.233 -6.665 26.493 1.00 75.38 87 ALA A N 1
ATOM 688 C CA . ALA A 1 87 ? -20.961 -6.398 27.732 1.00 75.38 87 ALA A CA 1
ATOM 689 C C . ALA A 1 87 ? -22.482 -6.353 27.520 1.00 75.38 87 ALA A C 1
ATOM 691 O O . ALA A 1 87 ? -23.238 -6.680 28.435 1.00 75.38 87 ALA A O 1
ATOM 692 N N . ALA A 1 88 ? -22.940 -6.007 26.314 1.00 74.56 88 ALA A N 1
ATOM 693 C CA . ALA A 1 88 ? -24.318 -6.196 25.876 1.00 74.56 88 ALA A CA 1
ATOM 694 C C . ALA A 1 88 ? -24.606 -7.692 25.624 1.00 74.56 88 ALA A C 1
ATOM 696 O O . ALA A 1 88 ? -24.920 -8.110 24.516 1.00 74.56 88 ALA A O 1
ATOM 697 N N . LEU A 1 89 ? -24.487 -8.508 26.677 1.00 68.69 89 LEU A N 1
ATOM 698 C CA . LEU A 1 89 ? -24.818 -9.936 26.673 1.00 68.69 89 LEU A CA 1
ATOM 699 C C . LEU A 1 89 ? -26.329 -10.183 26.551 1.00 68.69 89 LEU A C 1
ATOM 701 O O . LEU A 1 89 ? -26.730 -11.297 26.220 1.00 68.69 89 LEU A O 1
ATOM 705 N N . GLY A 1 90 ? -27.162 -9.170 26.813 1.00 69.00 90 GLY A N 1
ATOM 706 C CA . GLY A 1 90 ? -28.619 -9.274 26.725 1.00 69.00 90 GLY A CA 1
ATOM 707 C C . GLY A 1 90 ? -29.063 -9.756 25.341 1.00 69.00 90 GLY A C 1
ATOM 708 O O . GLY A 1 90 ? -28.700 -9.154 24.334 1.00 69.00 90 GLY A O 1
ATOM 709 N N . GLY A 1 91 ? -29.810 -10.861 25.303 1.00 68.25 91 GLY A N 1
ATOM 710 C CA . GLY A 1 91 ? -30.324 -11.479 24.075 1.00 68.25 91 GLY A CA 1
ATOM 711 C C . GLY A 1 91 ? -29.382 -12.482 23.395 1.00 68.25 91 GLY A C 1
ATOM 712 O O . GLY A 1 91 ? -29.756 -13.095 22.398 1.00 68.25 91 GLY A O 1
ATOM 713 N N . THR A 1 92 ? -28.167 -12.701 23.915 1.00 75.81 92 THR A N 1
ATOM 714 C CA . THR A 1 92 ? -27.268 -13.767 23.427 1.00 75.81 92 THR A CA 1
ATOM 715 C C . THR A 1 92 ? -27.514 -15.097 24.151 1.00 75.81 92 THR A C 1
ATOM 717 O O . THR A 1 92 ? -27.900 -15.115 25.320 1.00 75.81 92 THR A O 1
ATOM 720 N N . THR A 1 93 ? -27.218 -16.236 23.506 1.00 72.19 93 THR A N 1
ATOM 721 C CA . THR A 1 93 ? -27.383 -17.584 24.101 1.00 72.19 93 THR A CA 1
ATOM 722 C C . THR A 1 93 ? -26.607 -17.760 25.414 1.00 72.19 93 THR A C 1
ATOM 724 O O . THR A 1 93 ? -27.046 -18.495 26.292 1.00 72.19 93 THR A O 1
ATOM 727 N N . LEU A 1 94 ? -25.477 -17.056 25.574 1.00 71.12 94 LEU A N 1
ATOM 728 C CA . LEU A 1 94 ? -24.675 -17.033 26.807 1.00 71.12 94 LEU A CA 1
ATOM 729 C C . LEU A 1 94 ? -25.178 -16.014 27.847 1.00 71.12 94 LEU A C 1
ATOM 731 O O . LEU A 1 94 ? -24.956 -16.202 29.043 1.00 71.12 94 LEU A O 1
ATOM 735 N N . GLY A 1 95 ? -25.865 -14.955 27.414 1.00 74.44 95 GLY A N 1
ATOM 736 C CA . GLY A 1 95 ? -26.434 -13.915 28.276 1.00 74.44 95 GLY A CA 1
ATOM 737 C C . GLY A 1 95 ? -27.734 -14.304 28.977 1.00 74.44 95 GLY A C 1
ATOM 738 O O . GLY A 1 95 ? -27.975 -13.893 30.112 1.00 74.44 95 GLY A O 1
ATOM 739 N N . ASN A 1 96 ? -28.548 -15.146 28.335 1.00 73.69 96 ASN A N 1
ATOM 740 C CA . ASN A 1 96 ? -29.799 -15.657 28.901 1.00 73.69 96 ASN A CA 1
ATOM 741 C C . ASN A 1 96 ? -29.613 -16.411 30.235 1.00 73.69 96 ASN A C 1
ATOM 743 O O . ASN A 1 96 ? -30.347 -16.106 31.177 1.00 73.69 96 ASN A O 1
ATOM 747 N N . PRO A 1 97 ? -28.638 -17.336 30.390 1.00 79.56 97 PRO A N 1
ATOM 748 C CA . PRO A 1 97 ? -28.398 -17.985 31.681 1.00 79.56 97 PRO A CA 1
ATOM 749 C C . PRO A 1 97 ? -27.727 -17.067 32.716 1.00 79.56 97 PRO A C 1
ATOM 751 O O . PRO A 1 97 ? -27.831 -17.333 33.909 1.00 79.56 97 PRO A O 1
ATOM 754 N N . THR A 1 98 ? -27.057 -15.985 32.298 1.00 72.31 98 THR A N 1
ATOM 755 C CA . THR A 1 98 ? -26.363 -15.044 33.202 1.00 72.31 98 THR A CA 1
ATOM 756 C C . THR A 1 98 ? -27.253 -13.904 33.720 1.00 72.31 98 THR A C 1
ATOM 758 O O . THR A 1 98 ? -26.777 -13.041 34.456 1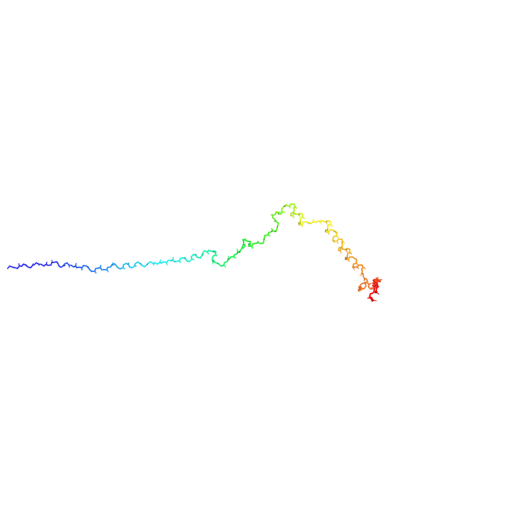.00 72.31 98 THR A O 1
ATOM 761 N N . GLY A 1 99 ? -28.554 -13.901 33.401 1.00 69.19 99 GLY A N 1
ATOM 762 C CA . GLY A 1 99 ? -29.536 -12.972 33.979 1.00 69.19 99 GLY A CA 1
ATOM 763 C C . GLY A 1 99 ? -29.416 -11.520 33.496 1.00 69.19 99 GLY A C 1
ATOM 764 O O . GLY A 1 99 ? -30.009 -10.618 34.098 1.00 69.19 99 GLY A O 1
ATOM 765 N N . VAL A 1 100 ? -28.665 -11.273 32.417 1.00 70.12 100 VAL A N 1
ATOM 766 C CA . VAL A 1 100 ? -28.498 -9.936 31.832 1.00 70.12 100 VAL A CA 1
ATOM 767 C C . VAL A 1 100 ? -29.754 -9.576 31.037 1.00 70.12 100 VAL A C 1
ATOM 769 O O . VAL A 1 100 ? -30.065 -10.197 30.024 1.00 70.12 100 VAL A O 1
ATOM 772 N N . LYS A 1 101 ? -30.498 -8.570 31.511 1.00 65.06 101 LYS A N 1
ATOM 773 C CA . LYS A 1 101 ? -31.746 -8.109 30.883 1.00 65.06 101 LYS A CA 1
ATOM 774 C C . LYS A 1 101 ? -31.463 -7.421 29.550 1.00 65.06 101 LYS A C 1
ATOM 776 O O . LYS A 1 101 ? -30.549 -6.604 29.453 1.00 65.06 101 LYS A O 1
ATOM 781 N N . GLU A 1 102 ? -32.292 -7.702 28.550 1.00 64.38 102 GLU A N 1
ATOM 782 C CA . GLU A 1 102 ? -32.281 -6.947 27.300 1.00 64.38 102 GLU A CA 1
ATOM 783 C C . GLU A 1 102 ? -32.611 -5.470 27.569 1.00 64.38 102 GLU A C 1
ATOM 785 O O . GLU A 1 102 ? -33.526 -5.173 28.354 1.00 64.38 102 GLU A O 1
ATOM 790 N N . PRO A 1 103 ? -31.890 -4.520 26.945 1.00 61.31 103 PRO A N 1
ATOM 791 C CA . PRO A 1 103 ? -32.294 -3.128 26.992 1.00 61.31 103 PRO A CA 1
ATOM 792 C C . PRO A 1 103 ? -33.639 -3.003 26.269 1.00 61.31 103 PRO A C 1
ATOM 794 O O . PRO A 1 103 ? -33.724 -3.190 25.058 1.00 61.31 103 PRO A O 1
ATOM 797 N N . LYS A 1 104 ? -34.703 -2.695 27.020 1.00 53.69 104 LYS A N 1
ATOM 798 C CA . LYS A 1 104 ? -36.024 -2.388 26.462 1.00 53.69 104 LYS A CA 1
ATOM 799 C C . LYS A 1 104 ? -35.883 -1.212 25.495 1.00 53.69 104 LYS A C 1
ATOM 801 O O . LYS A 1 104 ? -35.713 -0.071 25.925 1.00 53.69 104 LYS A O 1
ATOM 806 N N . VAL A 1 105 ? -35.949 -1.485 24.195 1.00 54.31 105 VAL A N 1
ATOM 807 C CA . VAL A 1 105 ? -36.149 -0.446 23.185 1.00 54.31 105 VAL A CA 1
ATOM 808 C C . VAL A 1 105 ? -37.588 0.024 23.354 1.00 54.31 105 VAL A C 1
ATOM 810 O O . VAL A 1 105 ? -38.527 -0.667 22.966 1.00 54.31 105 VAL A O 1
ATOM 813 N N . ASN A 1 106 ? -37.764 1.166 24.017 1.00 43.78 106 ASN A N 1
ATOM 814 C CA . ASN A 1 106 ? -39.062 1.810 24.159 1.00 43.78 106 ASN A CA 1
ATOM 815 C C . ASN A 1 106 ? -39.539 2.232 22.765 1.00 43.78 106 ASN A C 1
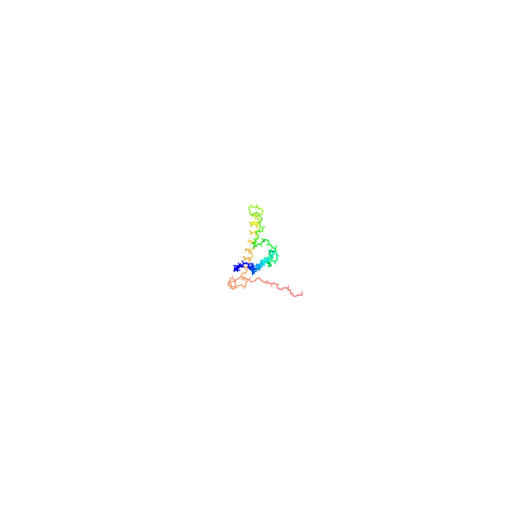ATOM 817 O O . ASN A 1 106 ? -39.110 3.254 22.229 1.00 43.78 106 ASN A O 1
ATOM 821 N N . GLY A 1 107 ? -40.390 1.404 22.166 1.00 54.91 107 GLY A N 1
ATOM 822 C CA . GLY A 1 107 ? -41.100 1.724 20.942 1.00 54.91 107 GLY A CA 1
ATOM 823 C C . GLY A 1 107 ? -42.111 2.828 21.213 1.00 54.91 107 GLY A C 1
ATOM 824 O O . GLY A 1 107 ? -43.166 2.564 21.771 1.00 54.91 107 GLY A O 1
ATOM 825 N N . ASN A 1 108 ? -41.779 4.044 20.794 1.00 53.97 108 ASN A N 1
ATOM 826 C CA . ASN A 1 108 ? -42.752 5.060 20.417 1.00 53.97 108 ASN A CA 1
ATOM 827 C C . ASN A 1 108 ? -42.274 5.679 19.102 1.00 53.97 108 ASN A C 1
ATOM 829 O O . ASN A 1 108 ? -41.534 6.659 19.094 1.00 53.97 108 ASN A O 1
ATOM 833 N N . LEU A 1 109 ? -42.680 5.064 17.991 1.00 48.22 109 LEU A N 1
ATOM 834 C CA . LEU A 1 109 ? -42.743 5.734 16.695 1.00 48.22 109 LEU A CA 1
ATOM 835 C C . LEU A 1 109 ? -43.902 5.145 15.876 1.00 48.22 109 LEU A C 1
ATOM 837 O O . LEU A 1 109 ? -43.716 4.346 14.965 1.00 48.22 109 LEU A O 1
ATOM 841 N N . LEU A 1 110 ? -45.115 5.523 16.273 1.00 42.97 110 LEU A N 1
ATOM 842 C CA . LEU A 1 110 ? -46.332 5.444 15.467 1.00 42.97 110 LEU A CA 1
ATOM 843 C C . LEU A 1 110 ? -47.061 6.782 15.642 1.00 42.97 110 LEU A C 1
ATOM 845 O O . LEU A 1 110 ? -47.863 6.922 16.558 1.00 42.97 110 LEU A O 1
ATOM 849 N N . THR A 1 111 ? -46.661 7.756 14.820 1.00 48.56 111 THR A N 1
ATOM 850 C CA . THR A 1 111 ? -47.451 8.804 14.132 1.00 48.56 111 THR A CA 1
ATOM 851 C C . THR A 1 111 ? -46.489 9.665 13.333 1.00 48.56 111 THR A C 1
ATOM 853 O O . THR A 1 111 ? -45.491 10.112 13.942 1.00 48.56 111 THR A O 1
#

Solvent-accessible surface area (backbone atoms only — not comparable to full-atom values): 7911 Å² total; per-residue (Å²): 138,88,82,90,81,82,86,82,82,80,78,80,84,83,82,83,84,79,81,80,77,82,81,81,84,83,83,82,77,85,76,69,55,81,89,74,66,85,73,84,68,92,57,96,68,88,62,90,75,72,91,64,90,53,70,89,38,67,70,48,48,48,66,72,70,56,61,69,67,60,54,51,52,51,53,51,53,51,50,50,54,50,49,54,54,63,67,55,30,34,85,37,89,74,14,61,83,68,70,44,71,60,83,79,76,82,84,81,86,89,131

Secondary structure (DSSP, 8-state):
----------PPP--------------------TTSSS-----S--SPPPS-S-TTSHHHHHHHH--HHHHHHHHHHHHHHHHHHHH--TTSTTTTTTT------------